Protein AF-C8NAH6-F1 (afdb_monomer)

InterPro domains:
  IPR001387 Cro/C1-type, helix-turn-helix domain [PF01381] (30-82)
  IPR001387 Cro/C1-type, helix-turn-helix domain [PS50943] (24-82)
  IPR001387 Cro/C1-type, helix-turn-helix domain [SM00530] (23-82)
  IPR001387 Cro/C1-type, helix-turn-helix domain [cd00093] (21-82)
  IPR010982 Lambda repressor-like, DNA-binding domain superfamily [G3DSA:1.10.260.40] (7-91)
  IPR010982 Lambda repressor-like, DNA-binding domain superfamily [SSF47413] (8-90)

Solvent-accessible surface area (backbone atoms only — not comparable to full-atom values): 5391 Å² total; per-residue (Å²): 138,80,85,88,73,82,74,84,69,76,77,78,77,52,72,66,48,40,50,23,14,49,39,45,36,53,53,46,70,73,41,23,75,84,69,75,51,49,58,56,60,51,10,60,76,68,75,50,54,40,68,58,45,51,27,33,41,67,46,74,39,76,82,47,64,68,61,45,60,50,45,23,72,74,68,73,48,66,50,56,79,31,32,57,68,54,33,65,73,77,106

Nearest PDB structures (foldseek):
  1lli-assembly1_A  TM=9.924E-01  e=1.348E-11  Lambdavirus lambda
  1lmb-assembly1_4  TM=9.841E-01  e=1.076E-11  Lambdavirus lambda
  1lmb-assembly1_3  TM=1.002E+00  e=2.501E-11  Lambdavirus lambda
  1rio-assembly1_B  TM=9.620E-01  e=1.348E-11  Lambdavirus lambda
  3kz3-assembly1_A  TM=9.959E-01  e=2.001E-10  Lambdavirus lambda

Organism: Cardiobacterium hominis (strain ATCC 15826 / DSM 8339 / NCTC 10426 / 6573) (NCBI:txid638300)

Sequence (91 aa):
MIDLTYEHKKKPLTQEQLEDARRLKAIYEKKKNELGLSQESVADKMGMGQSGVGALFNGINALNAYNAALLTKILKVSVEEFSPSIAREIY

Radius of gyration: 15.09 Å; Cα contacts (8 Å, |Δi|>4): 82; chains: 1; bounding box: 54×25×28 Å

Mean predicted aligned error: 5.16 Å

Structure (mmCIF, N/CA/C/O backbone):
data_AF-C8NAH6-F1
#
_entry.id   AF-C8NAH6-F1
#
loop_
_atom_site.group_PDB
_atom_site.id
_atom_site.type_symbol
_atom_site.label_atom_id
_atom_site.label_alt_id
_atom_site.label_comp_id
_atom_site.label_asym_id
_atom_site.label_entity_id
_atom_site.label_seq_id
_atom_site.pdbx_PDB_ins_code
_atom_site.Cartn_x
_atom_site.Cartn_y
_atom_site.Cartn_z
_atom_site.occupancy
_atom_site.B_iso_or_equiv
_atom_site.auth_seq_id
_atom_site.auth_comp_id
_atom_site.auth_asym_id
_atom_site.auth_atom_id
_atom_site.pdbx_PDB_model_num
ATOM 1 N N . MET A 1 1 ? 43.464 -7.165 -14.655 1.00 42.19 1 MET A N 1
ATOM 2 C CA . MET A 1 1 ? 42.557 -6.177 -14.036 1.00 42.19 1 MET A CA 1
ATOM 3 C C . MET A 1 1 ? 41.167 -6.774 -14.064 1.00 42.19 1 MET A C 1
ATOM 5 O O . MET A 1 1 ? 40.681 -7.036 -15.154 1.00 42.19 1 MET A O 1
ATOM 9 N N . ILE A 1 2 ? 40.594 -7.092 -12.905 1.00 44.75 2 ILE A N 1
ATOM 10 C CA . ILE A 1 2 ? 39.204 -7.550 -12.799 1.00 44.75 2 ILE A CA 1
ATOM 11 C C . ILE A 1 2 ? 38.413 -6.336 -12.321 1.00 44.75 2 ILE A C 1
ATOM 13 O O . ILE A 1 2 ? 38.757 -5.750 -11.297 1.00 44.75 2 ILE A O 1
ATOM 17 N N . ASP A 1 3 ? 37.435 -5.928 -13.119 1.00 49.12 3 ASP A N 1
ATOM 18 C CA . ASP A 1 3 ? 36.567 -4.785 -12.862 1.00 49.12 3 ASP A CA 1
ATOM 19 C C . ASP A 1 3 ? 35.627 -5.126 -11.690 1.00 49.12 3 ASP A C 1
ATOM 21 O O . ASP A 1 3 ? 34.769 -6.001 -11.803 1.00 49.12 3 ASP A O 1
ATOM 25 N N . LEU A 1 4 ? 35.868 -4.524 -10.520 1.00 58.03 4 LEU A N 1
ATOM 26 C CA . LEU A 1 4 ? 35.228 -4.869 -9.240 1.00 58.03 4 LEU A CA 1
ATOM 27 C C . LEU A 1 4 ? 33.935 -4.082 -8.953 1.00 58.03 4 LEU A C 1
ATOM 29 O O . LEU A 1 4 ? 33.485 -4.041 -7.810 1.00 58.03 4 LEU A O 1
ATOM 33 N N . THR A 1 5 ? 33.296 -3.477 -9.954 1.00 55.00 5 THR A N 1
ATOM 34 C CA . THR A 1 5 ? 32.067 -2.692 -9.744 1.00 55.00 5 THR A CA 1
ATOM 35 C C . THR A 1 5 ? 30.937 -3.103 -10.682 1.00 55.00 5 THR A C 1
ATOM 37 O O . THR A 1 5 ? 30.355 -2.286 -11.392 1.00 55.00 5 THR A O 1
ATOM 40 N N . TYR A 1 6 ? 30.533 -4.376 -10.641 1.00 56.25 6 TYR A N 1
ATOM 41 C CA . TYR A 1 6 ? 29.197 -4.730 -11.127 1.00 56.25 6 TYR A CA 1
ATOM 42 C C . TYR A 1 6 ? 28.162 -4.235 -10.101 1.00 56.25 6 TYR A C 1
ATOM 44 O O . TYR A 1 6 ? 27.756 -4.960 -9.194 1.00 56.25 6 TYR A O 1
ATOM 52 N N . GLU A 1 7 ? 27.786 -2.955 -10.186 1.00 57.94 7 GLU A N 1
ATOM 53 C CA . GLU A 1 7 ? 26.690 -2.403 -9.388 1.00 57.94 7 GLU A CA 1
ATOM 54 C C . GLU A 1 7 ? 25.411 -3.200 -9.682 1.00 57.94 7 GLU A C 1
ATOM 56 O O . GLU A 1 7 ? 24.844 -3.115 -10.774 1.00 57.94 7 GLU A O 1
ATOM 61 N N . HIS A 1 8 ? 24.906 -3.945 -8.696 1.00 59.53 8 HIS A N 1
ATOM 62 C CA . HIS A 1 8 ? 23.553 -4.497 -8.722 1.00 59.53 8 HIS A CA 1
ATOM 63 C C . HIS A 1 8 ? 22.529 -3.356 -8.602 1.00 59.53 8 HIS A C 1
ATOM 65 O O . HIS A 1 8 ? 21.889 -3.171 -7.565 1.00 59.53 8 HIS A O 1
ATOM 71 N N . LYS A 1 9 ? 22.366 -2.561 -9.665 1.00 60.97 9 LYS A N 1
ATOM 72 C CA . LYS A 1 9 ? 21.285 -1.578 -9.742 1.00 60.97 9 LYS A CA 1
ATOM 73 C C . LYS A 1 9 ? 19.967 -2.337 -9.742 1.00 60.97 9 LYS A C 1
ATOM 75 O O . LYS A 1 9 ? 19.722 -3.181 -10.607 1.00 60.97 9 LYS A O 1
ATOM 80 N N . LYS A 1 10 ? 19.114 -2.046 -8.755 1.00 70.38 10 LYS A N 1
ATOM 81 C CA . LYS A 1 10 ? 17.725 -2.511 -8.770 1.00 70.38 10 LYS A CA 1
ATOM 82 C C . LYS A 1 10 ? 17.118 -2.116 -10.113 1.00 70.38 10 LYS A C 1
ATOM 84 O O . LYS A 1 10 ? 17.259 -0.968 -10.536 1.00 70.38 10 LYS A O 1
ATOM 89 N N . LYS A 1 11 ? 16.475 -3.073 -10.788 1.00 81.19 11 LYS A N 1
ATOM 90 C CA . LYS A 1 11 ? 15.766 -2.782 -12.035 1.00 81.19 11 LYS A CA 1
ATOM 91 C C . LYS A 1 11 ? 14.760 -1.655 -11.774 1.00 81.19 11 LYS A C 1
ATOM 93 O O . LYS A 1 11 ? 14.088 -1.699 -10.740 1.00 81.19 11 LYS A O 1
ATOM 98 N N . PRO A 1 12 ? 14.668 -0.662 -12.672 1.00 90.75 12 PRO A N 1
ATOM 99 C CA . PRO A 1 12 ? 13.642 0.360 -12.556 1.00 90.75 12 PRO A CA 1
ATOM 100 C C . PRO A 1 12 ? 12.258 -0.295 -12.599 1.00 90.75 12 PRO A C 1
ATOM 102 O O . PRO A 1 12 ? 12.074 -1.327 -13.251 1.00 90.75 12 PRO A O 1
ATOM 105 N N . LEU A 1 13 ? 11.296 0.304 -11.898 1.00 95.25 13 LEU A N 1
ATOM 106 C CA . LEU A 1 13 ? 9.907 -0.135 -11.965 1.00 95.25 13 LEU A CA 1
ATOM 107 C C . LEU A 1 13 ? 9.340 0.083 -13.365 1.00 95.25 13 LEU A C 1
ATOM 109 O O . LEU A 1 13 ? 9.694 1.040 -14.057 1.00 95.25 13 LEU A O 1
ATOM 113 N N . THR A 1 14 ? 8.436 -0.804 -13.768 1.00 96.94 14 THR A N 1
ATOM 114 C CA . THR A 1 14 ? 7.658 -0.623 -14.994 1.00 96.94 14 THR A CA 1
ATOM 115 C C . THR A 1 14 ? 6.622 0.487 -14.808 1.00 96.94 14 THR A C 1
ATOM 117 O O . THR A 1 14 ? 6.247 0.828 -13.684 1.00 96.94 14 THR A O 1
ATOM 120 N N . GLN A 1 15 ? 6.102 1.027 -15.914 1.00 97.88 15 GLN A N 1
ATOM 121 C CA . GLN A 1 15 ? 5.023 2.018 -15.855 1.00 97.88 15 GLN A CA 1
ATOM 122 C C . GLN A 1 15 ? 3.792 1.483 -15.105 1.00 97.88 15 GLN A C 1
ATOM 124 O O . GLN A 1 15 ? 3.174 2.216 -14.342 1.00 97.88 15 GLN A O 1
ATOM 129 N N . GLU A 1 16 ? 3.458 0.203 -15.282 1.00 97.75 16 GLU A N 1
ATOM 130 C CA . GLU A 1 16 ? 2.335 -0.432 -14.584 1.00 97.75 16 GLU A CA 1
ATOM 131 C C . GLU A 1 16 ? 2.550 -0.454 -13.063 1.00 97.75 16 GLU A C 1
ATOM 133 O O . GLU A 1 16 ? 1.659 -0.060 -12.318 1.00 97.75 16 GLU A O 1
ATOM 138 N N . GLN A 1 17 ? 3.757 -0.793 -12.599 1.00 98.25 17 GLN A N 1
ATOM 139 C CA . GLN A 1 17 ? 4.099 -0.792 -11.171 1.00 98.25 17 GLN A CA 1
ATOM 140 C C . GLN A 1 17 ? 4.072 0.615 -10.555 1.00 98.25 17 GLN A C 1
ATOM 142 O O . GLN A 1 17 ? 3.687 0.782 -9.396 1.00 98.25 17 GLN A O 1
ATOM 147 N N . LEU A 1 18 ? 4.471 1.637 -11.318 1.00 98.50 18 LEU A N 1
ATOM 148 C CA . LEU A 1 18 ? 4.365 3.034 -10.889 1.00 98.50 18 LEU A CA 1
ATOM 149 C C . LEU A 1 18 ? 2.900 3.473 -10.774 1.00 98.50 18 LEU A C 1
ATOM 151 O O . LEU A 1 18 ? 2.525 4.134 -9.804 1.00 98.50 18 LEU A O 1
ATOM 155 N N . GLU A 1 19 ? 2.059 3.070 -11.726 1.00 98.62 19 GLU A N 1
ATOM 156 C CA . GLU A 1 19 ? 0.623 3.340 -11.681 1.00 98.62 19 GLU A CA 1
ATOM 157 C C . GLU A 1 19 ? -0.084 2.591 -10.543 1.00 98.62 19 GLU A C 1
ATOM 159 O O . GLU A 1 19 ? -0.970 3.163 -9.902 1.00 98.62 19 GLU A O 1
ATOM 164 N N . ASP A 1 20 ? 0.335 1.360 -10.236 1.00 98.62 20 ASP A N 1
ATOM 165 C CA . ASP A 1 20 ? -0.135 0.612 -9.066 1.00 98.62 20 ASP A CA 1
ATOM 166 C C . ASP A 1 20 ? 0.171 1.365 -7.767 1.00 98.62 20 ASP A C 1
ATOM 168 O O . ASP A 1 20 ? -0.722 1.604 -6.948 1.00 98.62 20 ASP A O 1
ATOM 172 N N . ALA A 1 21 ? 1.426 1.801 -7.596 1.00 98.69 21 ALA A N 1
ATOM 173 C CA . ALA A 1 21 ? 1.851 2.589 -6.442 1.00 98.69 21 ALA A CA 1
ATOM 174 C C . ALA A 1 21 ? 1.057 3.900 -6.326 1.00 98.69 21 ALA A C 1
ATOM 176 O O . ALA A 1 21 ? 0.595 4.260 -5.239 1.00 98.69 21 ALA A O 1
ATOM 177 N N . ARG A 1 22 ? 0.826 4.586 -7.455 1.00 98.81 22 ARG A N 1
ATOM 178 C CA . ARG A 1 22 ? 0.039 5.824 -7.508 1.00 98.81 22 ARG A CA 1
ATOM 179 C C . ARG A 1 22 ? -1.408 5.601 -7.063 1.00 98.81 22 ARG A C 1
ATOM 181 O O . ARG A 1 22 ? -1.910 6.382 -6.250 1.00 98.81 22 ARG A O 1
ATOM 188 N N . ARG A 1 23 ? -2.081 4.555 -7.563 1.00 98.81 23 ARG A N 1
ATOM 189 C CA . ARG A 1 23 ? -3.456 4.207 -7.150 1.00 98.81 23 ARG A CA 1
ATOM 190 C C . ARG A 1 23 ? -3.516 3.835 -5.674 1.00 98.81 23 ARG A C 1
ATOM 192 O O . ARG A 1 23 ? -4.345 4.380 -4.947 1.00 98.81 23 ARG A O 1
ATOM 199 N N . LEU A 1 24 ? -2.596 2.987 -5.215 1.00 98.81 24 LEU A N 1
ATOM 200 C CA . LEU A 1 24 ? -2.501 2.589 -3.813 1.00 98.81 24 LEU A CA 1
ATOM 201 C C . LEU A 1 24 ? -2.327 3.804 -2.888 1.00 98.81 24 LEU A C 1
ATOM 203 O O . LEU A 1 24 ? -3.049 3.937 -1.899 1.00 98.81 24 LEU A O 1
ATOM 207 N N . LYS A 1 25 ? -1.409 4.720 -3.220 1.00 98.81 25 LYS A N 1
ATOM 208 C CA . LYS A 1 25 ? -1.186 5.941 -2.436 1.00 98.81 25 LYS A CA 1
ATOM 209 C C . LYS A 1 25 ? -2.426 6.830 -2.413 1.00 98.81 25 LYS A C 1
ATOM 211 O O . LYS A 1 25 ? -2.774 7.344 -1.356 1.00 98.81 25 LYS A O 1
ATOM 216 N N . ALA A 1 26 ? -3.119 6.985 -3.541 1.00 98.88 26 ALA A N 1
ATOM 217 C CA . ALA A 1 26 ? -4.356 7.761 -3.597 1.00 98.88 26 ALA A CA 1
ATOM 218 C C . ALA A 1 26 ? -5.452 7.176 -2.684 1.00 98.88 26 ALA A C 1
ATOM 220 O O . ALA A 1 26 ? -6.129 7.927 -1.980 1.00 98.88 26 ALA A O 1
ATOM 221 N N . ILE A 1 27 ? -5.591 5.846 -2.642 1.00 98.81 27 ILE A N 1
ATOM 222 C CA . ILE A 1 27 ? -6.514 5.157 -1.727 1.00 98.81 27 ILE A CA 1
ATOM 223 C C . ILE A 1 27 ? -6.113 5.405 -0.270 1.00 98.81 27 ILE A C 1
ATOM 225 O O . ILE A 1 27 ? -6.963 5.774 0.541 1.00 98.81 27 ILE A O 1
ATOM 229 N N . TYR A 1 28 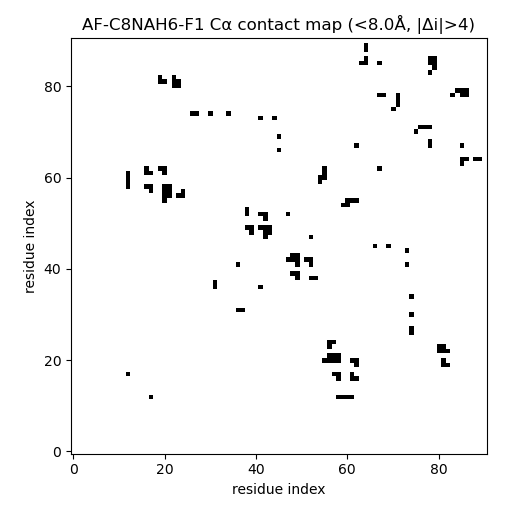? -4.827 5.247 0.062 1.00 98.75 28 TYR A N 1
ATOM 230 C CA . TYR A 1 28 ? -4.323 5.527 1.406 1.00 98.75 28 TYR A CA 1
ATOM 231 C C . TYR A 1 28 ? -4.630 6.968 1.831 1.00 98.75 28 TYR A C 1
ATOM 233 O O . TYR A 1 28 ? -5.227 7.170 2.881 1.00 98.75 28 TYR A O 1
ATOM 241 N N . GLU A 1 29 ? -4.307 7.970 1.012 1.00 98.75 29 GLU A N 1
ATOM 242 C CA . GLU A 1 29 ? -4.546 9.379 1.352 1.00 98.75 29 GLU A CA 1
ATOM 243 C C . GLU A 1 29 ? -6.032 9.691 1.570 1.00 98.75 29 GLU A C 1
ATOM 245 O O . GLU A 1 29 ? -6.376 10.432 2.491 1.00 98.75 29 GLU A O 1
ATOM 250 N N . LYS A 1 30 ? -6.921 9.080 0.776 1.00 98.69 30 LYS A N 1
ATOM 251 C CA . LYS A 1 30 ? -8.373 9.247 0.916 1.00 98.69 30 LYS A CA 1
ATOM 252 C C . LYS A 1 30 ? -8.917 8.625 2.206 1.00 98.69 30 LYS A C 1
ATOM 254 O O . LYS A 1 30 ? -9.834 9.186 2.799 1.00 98.69 30 LYS A O 1
ATOM 259 N N . LYS A 1 31 ? -8.374 7.479 2.633 1.00 98.50 31 LYS A N 1
ATOM 260 C CA . LYS A 1 31 ? -8.924 6.672 3.740 1.00 98.50 31 L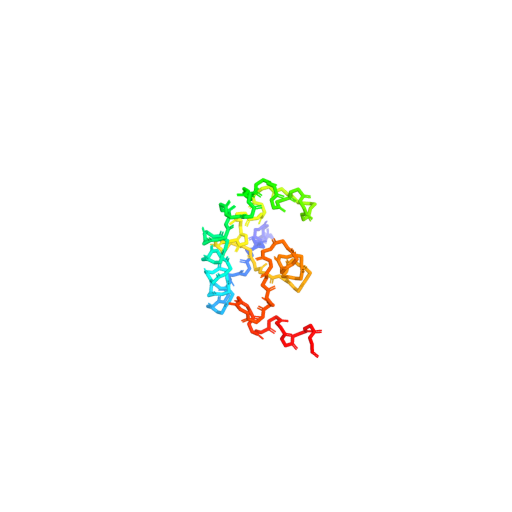YS A CA 1
ATOM 261 C C . LYS A 1 31 ? -8.136 6.780 5.047 1.00 98.50 31 LYS A C 1
ATOM 263 O O . LYS A 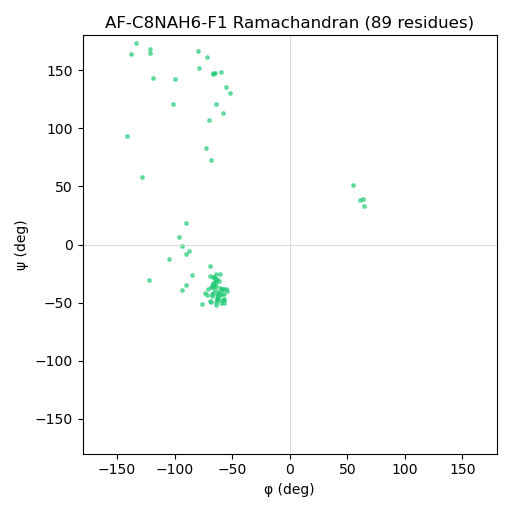1 31 ? -8.618 6.349 6.087 1.00 98.50 31 LYS A O 1
ATOM 268 N N . LYS A 1 32 ? -6.927 7.348 5.059 1.00 98.38 32 LYS A N 1
ATOM 269 C CA . LYS A 1 32 ? -6.070 7.318 6.258 1.00 98.38 32 LYS A CA 1
ATOM 270 C C . LYS A 1 32 ? -6.724 7.972 7.477 1.00 98.38 32 LYS A C 1
ATOM 272 O O . LYS A 1 32 ? -6.619 7.435 8.571 1.00 98.38 32 LYS A O 1
ATOM 277 N N . ASN A 1 33 ? -7.457 9.071 7.291 1.00 98.50 33 ASN A N 1
ATOM 278 C CA . ASN A 1 33 ? -8.109 9.767 8.400 1.00 98.50 33 ASN A CA 1
ATOM 279 C C . ASN A 1 33 ? -9.328 8.989 8.920 1.00 98.50 33 ASN A C 1
ATOM 281 O O . ASN A 1 33 ? -9.489 8.874 10.130 1.00 98.50 33 ASN A O 1
ATOM 285 N N . GLU A 1 34 ? -10.152 8.416 8.031 1.00 98.38 34 GLU A N 1
ATOM 286 C CA . GLU A 1 34 ? -11.328 7.626 8.441 1.00 98.38 34 GLU A CA 1
ATOM 287 C C . GLU A 1 34 ? -10.919 6.325 9.154 1.00 98.38 34 GLU A C 1
ATOM 289 O O . GLU A 1 34 ? -11.605 5.869 10.063 1.00 98.38 34 GLU A O 1
ATOM 294 N N . LEU A 1 35 ? -9.784 5.740 8.753 1.00 98.25 35 LEU A N 1
ATOM 295 C CA . LEU A 1 35 ? -9.269 4.478 9.286 1.00 98.25 35 LEU A CA 1
ATOM 296 C C . LEU A 1 35 ? -8.274 4.664 10.445 1.00 98.25 35 LEU A C 1
ATOM 298 O O . LEU A 1 35 ? -7.770 3.669 10.968 1.00 98.25 35 LEU A O 1
ATOM 302 N N . GLY A 1 36 ? -7.955 5.906 10.830 1.00 98.44 36 GLY A N 1
ATOM 303 C CA . GLY A 1 36 ? -6.963 6.201 11.872 1.00 98.44 36 GLY A CA 1
ATOM 304 C C . GLY A 1 36 ? -5.554 5.688 11.540 1.00 98.44 36 GLY A C 1
ATOM 305 O O . GLY A 1 36 ? -4.860 5.155 12.406 1.00 98.44 36 GLY A O 1
ATOM 306 N N . LEU A 1 37 ? -5.139 5.787 10.275 1.00 98.62 37 LEU A N 1
ATOM 307 C CA . LEU A 1 37 ? -3.862 5.278 9.779 1.00 98.62 37 LEU A CA 1
ATOM 308 C C . LEU A 1 37 ? -2.801 6.377 9.654 1.00 98.62 37 LEU A C 1
ATOM 310 O O . LEU A 1 37 ? -3.058 7.484 9.185 1.00 98.62 37 LEU A O 1
ATOM 314 N N . SER A 1 38 ? -1.569 6.004 9.986 1.00 98.50 38 SER A N 1
ATOM 315 C CA . SER A 1 38 ? -0.333 6.673 9.590 1.00 98.50 38 SER A CA 1
ATOM 316 C C . SER A 1 38 ? 0.532 5.665 8.823 1.00 98.50 38 SER A C 1
ATOM 318 O O . SER A 1 38 ? 0.252 4.466 8.836 1.00 98.50 38 SER A O 1
ATOM 320 N N . GLN A 1 39 ? 1.604 6.103 8.155 1.00 98.25 39 GLN A N 1
ATOM 321 C CA . GLN A 1 39 ? 2.511 5.138 7.516 1.00 98.25 39 GLN A CA 1
ATOM 322 C C . GLN A 1 39 ? 3.203 4.239 8.546 1.00 98.25 39 GLN A C 1
ATOM 324 O O . GLN A 1 39 ? 3.476 3.085 8.242 1.00 98.25 39 GLN A O 1
ATOM 329 N N . GLU A 1 40 ? 3.452 4.752 9.752 1.00 98.56 40 GLU A N 1
ATOM 330 C CA . GLU A 1 40 ? 3.981 3.981 10.878 1.00 98.56 40 GLU A CA 1
ATOM 331 C C . GLU A 1 40 ? 2.992 2.895 11.313 1.00 98.56 40 GLU A C 1
ATOM 333 O O . GLU A 1 40 ? 3.351 1.724 11.322 1.00 98.56 40 GLU A O 1
ATOM 338 N N . SER A 1 41 ? 1.711 3.226 11.514 1.00 98.56 41 SER A N 1
ATOM 339 C CA . SER A 1 41 ? 0.727 2.216 11.925 1.00 98.56 41 SER A CA 1
ATOM 340 C C . SER A 1 41 ? 0.407 1.193 10.828 1.00 98.56 41 SER A C 1
ATOM 342 O O . SER A 1 41 ? 0.052 0.050 11.125 1.00 98.56 41 SER A O 1
ATOM 344 N N . VAL A 1 42 ? 0.551 1.561 9.548 1.00 98.62 42 VAL A N 1
ATOM 345 C CA . VAL A 1 42 ? 0.526 0.601 8.431 1.00 98.62 42 VAL A CA 1
ATOM 346 C C . VAL A 1 42 ? 1.750 -0.314 8.488 1.00 98.62 42 VAL A C 1
ATOM 348 O O . VAL A 1 42 ? 1.608 -1.524 8.323 1.00 98.62 42 VAL A O 1
ATOM 351 N N . ALA A 1 43 ? 2.933 0.244 8.746 1.00 98.50 43 ALA A N 1
ATOM 352 C CA . ALA A 1 43 ? 4.182 -0.504 8.827 1.00 98.50 43 ALA A CA 1
ATOM 353 C C . ALA A 1 43 ? 4.155 -1.532 9.966 1.00 98.50 43 ALA A C 1
ATOM 355 O O . ALA A 1 43 ? 4.459 -2.702 9.725 1.00 98.50 43 ALA A O 1
ATOM 356 N N . ASP A 1 44 ? 3.657 -1.138 11.141 1.00 98.44 44 ASP A N 1
ATOM 357 C CA . ASP A 1 44 ? 3.448 -2.023 12.291 1.00 98.44 44 ASP A CA 1
ATOM 358 C C . ASP A 1 44 ? 2.538 -3.205 11.936 1.00 98.44 44 ASP A C 1
ATOM 360 O O . ASP A 1 44 ? 2.862 -4.361 12.204 1.00 98.44 44 ASP A O 1
ATOM 364 N N . LYS A 1 45 ? 1.412 -2.937 11.257 1.00 98.12 45 LYS A N 1
ATOM 365 C CA . LYS A 1 45 ? 0.471 -3.980 10.806 1.00 98.12 45 LYS A CA 1
ATOM 366 C C . LYS A 1 45 ? 1.075 -4.913 9.755 1.00 98.12 45 LYS A C 1
ATOM 368 O O . LYS A 1 45 ? 0.633 -6.054 9.641 1.00 98.12 45 LYS A O 1
ATOM 373 N N . MET A 1 46 ? 2.036 -4.431 8.970 1.00 97.94 46 MET A N 1
ATOM 374 C CA . MET A 1 46 ? 2.738 -5.217 7.953 1.00 97.94 46 MET A CA 1
ATOM 375 C C . MET A 1 46 ? 3.995 -5.914 8.493 1.00 97.94 46 MET A C 1
ATOM 377 O O . MET A 1 46 ? 4.585 -6.717 7.773 1.00 97.94 46 MET A O 1
ATOM 381 N N . GLY A 1 47 ? 4.411 -5.627 9.733 1.00 97.50 47 GLY A N 1
ATOM 382 C CA . GLY A 1 47 ? 5.650 -6.151 10.308 1.00 97.50 47 GLY A CA 1
ATOM 383 C C . GLY A 1 47 ? 6.905 -5.655 9.582 1.00 97.50 47 GLY A C 1
ATOM 384 O O . GLY A 1 47 ? 7.875 -6.399 9.452 1.00 97.50 47 GLY A O 1
ATOM 385 N N . MET A 1 48 ? 6.884 -4.422 9.063 1.00 97.19 48 MET A N 1
ATOM 386 C CA . MET A 1 48 ? 8.010 -3.812 8.347 1.00 97.19 48 MET A CA 1
ATOM 387 C C . MET A 1 48 ? 8.273 -2.378 8.829 1.00 97.19 48 MET A C 1
ATOM 389 O O . MET A 1 48 ? 7.507 -1.834 9.611 1.00 97.19 48 MET A O 1
ATOM 393 N N . GLY A 1 49 ? 9.355 -1.743 8.369 1.00 97.88 49 GLY A N 1
ATOM 394 C CA . GLY A 1 49 ? 9.653 -0.347 8.716 1.00 97.88 49 GLY A CA 1
ATOM 395 C C . GLY A 1 49 ? 8.829 0.676 7.920 1.00 97.88 49 GLY A C 1
ATOM 396 O O . GLY A 1 49 ? 8.489 0.440 6.757 1.00 97.88 49 GLY A O 1
ATOM 397 N N . GLN A 1 50 ? 8.579 1.853 8.510 1.00 97.94 50 GLN A N 1
ATOM 398 C CA . GLN A 1 50 ? 7.816 2.951 7.888 1.00 97.94 50 GLN A CA 1
ATOM 399 C C . GLN A 1 50 ? 8.388 3.390 6.531 1.00 97.94 50 GLN A C 1
ATOM 401 O O . GLN A 1 50 ? 7.631 3.622 5.586 1.00 97.94 50 GLN A O 1
ATOM 406 N N . SER A 1 51 ? 9.716 3.426 6.388 1.00 97.94 51 SER A N 1
ATOM 407 C CA . SER A 1 51 ? 10.382 3.726 5.112 1.00 97.94 51 SER A CA 1
ATOM 408 C C . SER A 1 51 ? 10.048 2.711 4.014 1.00 97.94 51 SER A C 1
ATOM 410 O O . SER A 1 51 ? 9.951 3.079 2.845 1.00 97.94 51 SER A O 1
ATOM 412 N N . GLY A 1 52 ? 9.811 1.448 4.379 1.00 97.69 52 GLY A N 1
ATOM 413 C CA . GLY A 1 52 ? 9.377 0.403 3.459 1.00 97.69 52 GLY A CA 1
ATOM 414 C C . GLY A 1 52 ? 7.964 0.646 2.929 1.00 97.69 52 GLY A C 1
ATOM 415 O O . GLY A 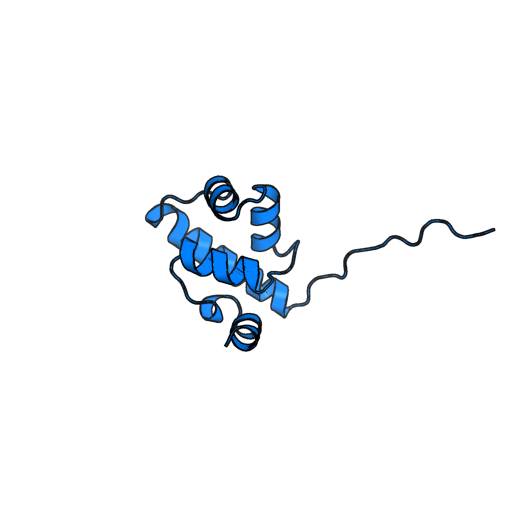1 52 ? 7.747 0.549 1.723 1.00 97.69 52 GLY A O 1
ATOM 416 N N . VAL A 1 53 ? 7.036 1.061 3.795 1.00 98.25 53 VAL A N 1
ATOM 417 C CA . VAL A 1 53 ? 5.681 1.476 3.389 1.00 98.25 53 VAL A CA 1
ATOM 418 C C . VAL A 1 53 ? 5.739 2.704 2.479 1.00 98.25 53 VAL A C 1
ATOM 420 O O . VAL A 1 53 ? 5.138 2.714 1.404 1.00 98.25 53 VAL A O 1
ATOM 423 N N . GLY A 1 54 ? 6.528 3.715 2.854 1.00 98.38 54 GLY A N 1
ATOM 424 C CA . GLY A 1 54 ? 6.743 4.899 2.023 1.00 98.38 54 GLY A CA 1
ATOM 425 C C . GLY A 1 54 ? 7.331 4.557 0.650 1.00 98.38 54 GLY A C 1
ATOM 426 O O . GLY A 1 54 ? 6.922 5.133 -0.358 1.00 98.38 54 GLY A O 1
ATOM 427 N N . ALA A 1 55 ? 8.244 3.586 0.581 1.00 98.06 55 ALA A N 1
ATOM 428 C CA . ALA A 1 55 ? 8.822 3.123 -0.676 1.00 98.06 55 ALA A CA 1
ATOM 429 C C . ALA A 1 55 ? 7.798 2.426 -1.589 1.00 98.06 55 ALA A C 1
ATOM 431 O O . ALA A 1 55 ? 7.889 2.581 -2.805 1.00 98.06 55 ALA A O 1
ATOM 432 N N . LEU A 1 56 ? 6.819 1.706 -1.029 1.00 98.19 56 LEU A N 1
ATOM 433 C CA . LEU A 1 56 ? 5.714 1.126 -1.802 1.00 98.19 56 LEU A CA 1
ATOM 434 C C . LEU A 1 56 ? 4.790 2.216 -2.355 1.00 98.19 56 LEU A C 1
ATOM 436 O O . LEU A 1 56 ? 4.512 2.245 -3.549 1.00 98.19 56 LEU A O 1
ATOM 440 N N . PHE A 1 57 ? 4.355 3.156 -1.510 1.00 98.38 57 PHE A N 1
ATOM 441 C CA . PHE A 1 57 ? 3.440 4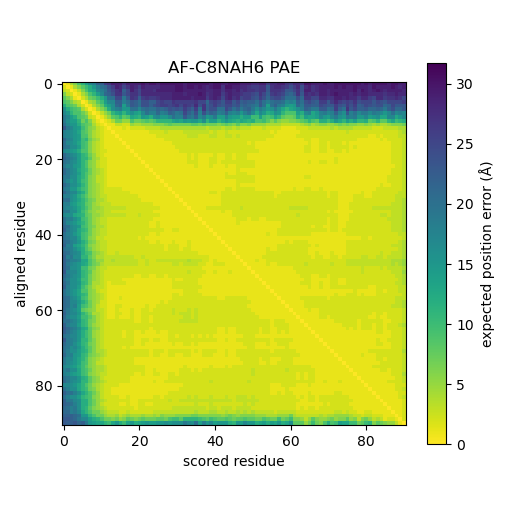.227 -1.926 1.00 98.38 57 PHE A CA 1
ATOM 442 C C . PHE A 1 57 ? 4.048 5.189 -2.950 1.00 98.38 57 PHE A C 1
ATOM 444 O O . PHE A 1 57 ? 3.327 5.762 -3.762 1.00 98.38 57 PHE A O 1
ATOM 451 N N . ASN A 1 58 ? 5.365 5.391 -2.915 1.00 97.94 58 ASN A N 1
ATOM 452 C CA . ASN A 1 58 ? 6.047 6.319 -3.816 1.00 97.94 58 ASN A CA 1
ATOM 453 C C . ASN A 1 58 ? 6.645 5.645 -5.060 1.00 97.94 58 ASN A C 1
ATOM 455 O O . ASN A 1 58 ? 7.355 6.315 -5.803 1.00 97.94 58 ASN A O 1
ATOM 459 N N . GLY A 1 59 ? 6.399 4.349 -5.289 1.00 97.19 59 GLY A N 1
ATOM 460 C CA . GLY A 1 59 ? 6.950 3.653 -6.455 1.00 97.19 59 GLY A CA 1
ATOM 461 C C . GLY A 1 59 ? 8.482 3.592 -6.438 1.00 97.19 59 GLY A C 1
ATOM 462 O O . GLY A 1 59 ? 9.130 3.765 -7.463 1.00 97.19 59 GLY A O 1
ATOM 463 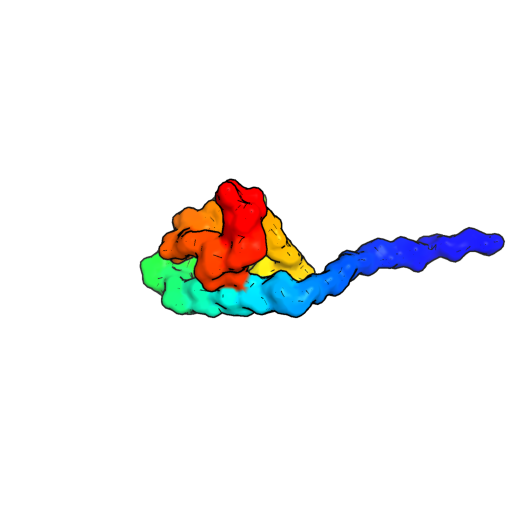N N . ILE A 1 60 ? 9.076 3.379 -5.263 1.00 96.38 60 ILE A N 1
ATOM 464 C CA . ILE A 1 60 ? 10.514 3.102 -5.111 1.00 96.38 60 ILE A CA 1
ATOM 465 C C . ILE A 1 60 ? 10.747 1.586 -5.102 1.00 96.38 60 ILE A C 1
ATOM 467 O O . ILE A 1 60 ? 11.709 1.096 -5.688 1.00 96.38 60 ILE A O 1
ATOM 471 N N . ASN A 1 61 ? 9.850 0.837 -4.452 1.00 96.38 61 ASN A N 1
ATOM 472 C CA . ASN A 1 61 ? 9.815 -0.622 -4.484 1.00 96.38 61 ASN A CA 1
ATOM 473 C C . ASN A 1 61 ? 8.485 -1.087 -5.091 1.00 96.38 61 ASN A C 1
ATOM 475 O O . ASN A 1 61 ? 7.441 -0.495 -4.820 1.00 96.38 61 ASN A O 1
ATOM 479 N N . ALA A 1 62 ? 8.523 -2.167 -5.872 1.00 96.31 62 ALA A N 1
ATOM 480 C CA . ALA A 1 62 ? 7.324 -2.775 -6.439 1.00 96.31 62 ALA A CA 1
ATOM 481 C C . ALA A 1 62 ? 6.441 -3.369 -5.336 1.00 96.31 62 ALA A C 1
ATOM 483 O O . ALA A 1 62 ? 6.945 -3.909 -4.344 1.00 96.31 62 ALA A O 1
ATOM 484 N N . LEU A 1 63 ? 5.128 -3.345 -5.556 1.00 97.06 63 LEU A N 1
ATOM 485 C CA . LEU A 1 63 ? 4.223 -4.218 -4.823 1.00 97.06 63 LEU A CA 1
ATOM 486 C C . LEU A 1 63 ? 4.487 -5.674 -5.209 1.00 97.06 63 LEU A C 1
ATOM 488 O O . LEU A 1 63 ? 4.833 -5.988 -6.345 1.00 97.06 63 LEU A O 1
ATOM 492 N N . ASN A 1 64 ? 4.307 -6.558 -4.238 1.00 95.62 64 ASN A N 1
ATOM 493 C CA . ASN A 1 64 ? 4.215 -7.994 -4.456 1.00 95.62 64 ASN A CA 1
ATOM 494 C C . ASN A 1 64 ? 2.858 -8.482 -3.930 1.00 95.62 64 ASN A C 1
ATOM 496 O O . ASN A 1 64 ? 2.195 -7.769 -3.168 1.00 95.62 64 ASN A O 1
ATOM 500 N N . ALA A 1 65 ? 2.466 -9.698 -4.311 1.00 96.06 65 ALA A N 1
ATOM 501 C CA . ALA A 1 65 ? 1.181 -10.280 -3.930 1.00 96.06 65 ALA A CA 1
ATOM 502 C C . ALA A 1 65 ? 0.946 -10.304 -2.408 1.00 96.06 65 ALA A C 1
ATOM 504 O O . ALA A 1 65 ? -0.146 -9.981 -1.945 1.00 96.06 65 ALA A O 1
ATOM 505 N N . TYR A 1 66 ? 1.981 -10.606 -1.615 1.00 96.00 66 TYR A N 1
ATOM 506 C CA . TYR A 1 66 ? 1.880 -10.652 -0.153 1.00 96.00 66 TYR A CA 1
ATOM 507 C C . TYR A 1 66 ? 1.554 -9.277 0.453 1.00 96.00 66 TYR A C 1
ATOM 509 O O . TYR A 1 66 ? 0.575 -9.130 1.186 1.00 96.00 66 TYR A O 1
ATOM 517 N N . ASN A 1 67 ? 2.328 -8.247 0.105 1.00 97.19 67 ASN A N 1
ATOM 518 C CA . ASN A 1 67 ? 2.110 -6.884 0.587 1.00 97.19 67 ASN A CA 1
ATOM 519 C C . ASN A 1 67 ? 0.777 -6.320 0.083 1.00 97.19 67 ASN A C 1
ATOM 521 O O . ASN A 1 67 ? 0.070 -5.668 0.850 1.00 97.19 67 ASN A O 1
ATOM 525 N N . ALA A 1 68 ? 0.404 -6.606 -1.170 1.00 97.75 68 ALA A N 1
ATOM 526 C CA . ALA A 1 68 ? -0.896 -6.231 -1.719 1.00 97.75 68 ALA A CA 1
ATOM 527 C C . ALA A 1 68 ? -2.045 -6.834 -0.891 1.00 97.75 68 ALA A C 1
ATOM 529 O O . ALA A 1 68 ? -2.942 -6.107 -0.468 1.00 97.75 68 ALA A O 1
ATOM 530 N N . ALA A 1 69 ? -1.980 -8.130 -0.573 1.00 96.31 69 ALA A N 1
ATOM 531 C CA . ALA A 1 69 ? -2.989 -8.820 0.232 1.00 96.31 69 ALA A CA 1
ATOM 532 C C . ALA A 1 69 ? -3.054 -8.348 1.699 1.00 96.31 69 ALA A C 1
ATOM 534 O O . ALA A 1 69 ? -4.107 -8.429 2.334 1.00 96.31 69 ALA A O 1
ATOM 535 N N . LEU A 1 70 ? -1.954 -7.858 2.276 1.00 97.62 70 LEU A N 1
ATOM 536 C CA . LEU A 1 70 ? -1.993 -7.210 3.592 1.00 97.62 70 LEU A CA 1
ATOM 537 C C . LEU A 1 70 ? -2.664 -5.835 3.516 1.00 97.62 70 LEU A C 1
ATOM 539 O O . LEU A 1 70 ? -3.510 -5.505 4.352 1.00 97.62 70 LEU A O 1
ATOM 543 N N . LEU A 1 71 ? -2.325 -5.048 2.495 1.00 98.25 71 LEU A N 1
ATOM 544 C CA . LEU A 1 71 ? -2.853 -3.699 2.308 1.00 98.25 71 LEU A CA 1
ATOM 545 C C . LEU A 1 71 ? -4.366 -3.686 2.065 1.00 98.25 71 LEU A C 1
ATOM 547 O O . LEU A 1 71 ? -5.026 -2.775 2.560 1.00 98.25 71 LEU A O 1
ATOM 551 N N . THR A 1 72 ? -4.950 -4.702 1.421 1.00 97.69 72 THR A N 1
ATOM 552 C CA . THR A 1 72 ? -6.418 -4.816 1.284 1.00 97.69 72 THR A CA 1
ATOM 553 C C . THR A 1 72 ? -7.124 -4.901 2.635 1.00 97.69 72 THR A C 1
ATOM 555 O O . THR A 1 72 ? -8.115 -4.209 2.878 1.00 97.69 72 THR A O 1
ATOM 558 N N . LYS A 1 73 ? -6.581 -5.692 3.569 1.00 97.56 73 LYS A N 1
ATOM 559 C CA . LYS A 1 73 ? -7.136 -5.852 4.924 1.00 97.56 73 LYS A CA 1
ATOM 560 C C . LYS A 1 73 ? -7.036 -4.565 5.741 1.00 97.56 73 LYS A C 1
ATOM 562 O O . LYS A 1 73 ? -7.932 -4.292 6.549 1.00 97.56 73 LYS A O 1
ATOM 567 N N . ILE A 1 74 ? -5.959 -3.804 5.537 1.00 98.31 74 ILE A N 1
ATOM 568 C CA . ILE A 1 74 ? -5.681 -2.538 6.227 1.00 98.31 74 ILE A CA 1
ATOM 569 C C . ILE A 1 74 ? -6.552 -1.414 5.658 1.00 98.31 74 ILE A C 1
ATOM 571 O O . ILE A 1 74 ? -7.236 -0.736 6.418 1.00 98.31 74 ILE A O 1
ATOM 575 N N . LEU A 1 75 ? -6.563 -1.249 4.334 1.00 98.44 75 LEU A N 1
ATOM 576 C CA . LEU A 1 75 ? -7.237 -0.157 3.630 1.00 98.44 75 LEU A CA 1
ATOM 577 C C . LEU A 1 75 ? -8.705 -0.449 3.306 1.00 98.44 75 LEU A C 1
ATOM 579 O O . LEU A 1 75 ? -9.396 0.445 2.831 1.00 98.44 75 LEU A O 1
ATOM 583 N N . LYS A 1 76 ? -9.205 -1.664 3.568 1.00 98.25 76 LYS A N 1
ATOM 584 C CA . LYS A 1 76 ? -10.593 -2.087 3.296 1.00 98.25 76 LYS A CA 1
ATOM 585 C C . LYS A 1 76 ? -10.986 -1.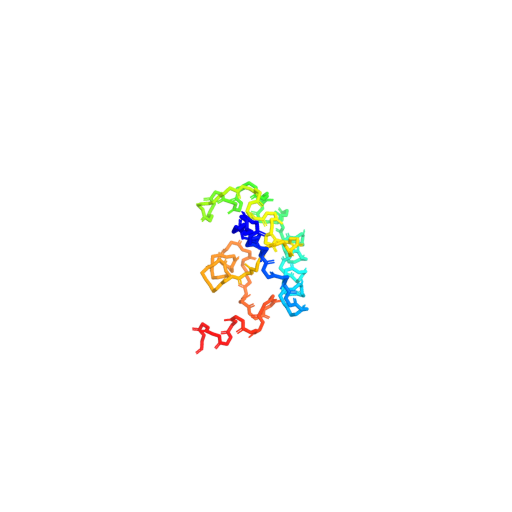874 1.829 1.00 98.25 76 LYS A C 1
ATOM 587 O O . LYS A 1 76 ? -11.978 -1.205 1.547 1.00 98.25 76 LYS A O 1
ATOM 592 N N . VAL A 1 77 ? -10.154 -2.378 0.925 1.00 98.12 77 VAL A N 1
ATOM 593 C CA . VAL A 1 77 ? -10.326 -2.349 -0.539 1.00 98.12 77 VAL A CA 1
ATOM 594 C C . VAL A 1 77 ? -9.918 -3.701 -1.114 1.00 98.12 77 VAL A C 1
ATOM 596 O O . VAL A 1 77 ? -9.255 -4.484 -0.434 1.00 98.12 77 VAL A O 1
ATOM 599 N N . SER A 1 78 ? -10.300 -3.973 -2.349 1.00 97.56 78 SER A N 1
ATOM 600 C CA . SER A 1 78 ? -9.846 -5.128 -3.126 1.00 97.56 78 SER A CA 1
ATOM 601 C C . SER A 1 78 ? -8.453 -4.896 -3.743 1.00 97.56 78 SER A C 1
ATOM 603 O O . SER A 1 78 ? -7.951 -3.770 -3.748 1.00 97.56 78 SER A O 1
ATOM 605 N N . VAL A 1 79 ? -7.794 -5.955 -4.241 1.00 97.88 79 VAL A N 1
ATOM 606 C CA . VAL A 1 79 ? -6.489 -5.803 -4.922 1.00 97.88 79 VAL A CA 1
ATOM 607 C C . VAL A 1 79 ? -6.679 -5.125 -6.278 1.00 97.88 79 VAL A C 1
ATOM 609 O O . VAL A 1 79 ? -5.869 -4.272 -6.643 1.00 97.88 79 VAL A O 1
ATOM 612 N N . GLU A 1 80 ? -7.760 -5.437 -7.003 1.00 97.94 80 GLU A N 1
ATOM 613 C CA . GLU A 1 80 ? -8.015 -4.876 -8.333 1.00 97.94 80 GLU A CA 1
ATOM 614 C C . GLU A 1 80 ? -8.153 -3.344 -8.344 1.00 97.94 80 GLU A C 1
ATOM 616 O O . GLU A 1 80 ? -7.844 -2.712 -9.353 1.00 97.94 80 GLU A O 1
ATOM 621 N N . GLU A 1 81 ? -8.539 -2.730 -7.219 1.00 98.56 81 GLU A N 1
ATOM 622 C CA . GLU A 1 81 ? -8.650 -1.272 -7.083 1.00 98.56 81 GLU A CA 1
ATOM 623 C C . GLU A 1 81 ? -7.309 -0.539 -7.228 1.00 98.56 81 GLU A C 1
ATOM 625 O O . GLU A 1 81 ? -7.283 0.632 -7.620 1.00 98.56 81 GLU A O 1
ATOM 630 N N . PHE A 1 82 ? -6.187 -1.205 -6.935 1.00 98.44 82 PHE A N 1
ATOM 631 C CA . PHE A 1 82 ? -4.859 -0.614 -7.105 1.00 98.44 82 PHE A CA 1
ATOM 632 C C . PHE A 1 82 ? -3.941 -1.403 -8.033 1.00 98.44 82 PHE A C 1
ATOM 634 O O . PHE A 1 82 ? -3.154 -0.762 -8.719 1.00 98.44 82 PHE A O 1
ATOM 641 N N . SER A 1 83 ? -4.053 -2.726 -8.138 1.00 98.25 83 SER A N 1
ATOM 642 C CA . SER A 1 83 ? -3.230 -3.532 -9.046 1.00 98.25 83 SER A CA 1
ATOM 643 C C . SER A 1 83 ? -4.028 -4.671 -9.697 1.00 98.25 83 SER A C 1
ATOM 645 O O . SER A 1 83 ? -4.123 -5.773 -9.150 1.00 98.25 83 SER A O 1
ATOM 647 N N . PRO A 1 84 ? -4.593 -4.445 -10.897 1.00 97.56 84 PRO A N 1
ATOM 648 C CA . PRO A 1 84 ? -5.283 -5.490 -11.654 1.00 97.56 84 PRO A CA 1
ATOM 649 C C . PRO A 1 84 ? -4.376 -6.657 -12.078 1.00 97.56 84 PRO A C 1
ATOM 651 O O . PRO A 1 84 ? -4.848 -7.782 -12.228 1.00 97.56 84 PRO A O 1
ATOM 654 N N . SER A 1 85 ? -3.080 -6.421 -12.305 1.00 96.75 85 SER A N 1
ATOM 655 C CA . SER A 1 85 ? -2.118 -7.489 -12.612 1.00 96.75 85 SER A CA 1
ATOM 656 C C . SER A 1 85 ? -1.869 -8.380 -11.405 1.00 96.75 85 SER A C 1
ATOM 658 O O . SER A 1 85 ? -2.030 -9.588 -11.537 1.00 96.75 85 SER A O 1
ATOM 660 N N . ILE A 1 86 ? -1.596 -7.813 -10.225 1.00 96.69 86 ILE A N 1
ATOM 661 C CA . ILE A 1 86 ? -1.415 -8.617 -9.006 1.00 96.69 86 ILE A CA 1
ATOM 662 C C . ILE A 1 86 ? -2.713 -9.345 -8.631 1.00 96.69 86 ILE A C 1
ATOM 664 O O . ILE A 1 86 ? -2.664 -10.490 -8.193 1.00 96.69 86 ILE A O 1
ATOM 668 N N . ALA A 1 87 ? -3.883 -8.732 -8.843 1.00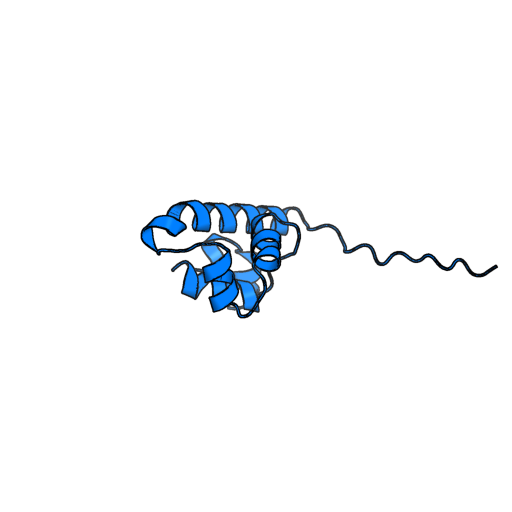 96.31 87 ALA A N 1
ATOM 669 C CA . ALA A 1 87 ? -5.161 -9.408 -8.620 1.00 96.31 87 ALA A CA 1
ATOM 670 C C . ALA A 1 87 ? -5.282 -10.703 -9.451 1.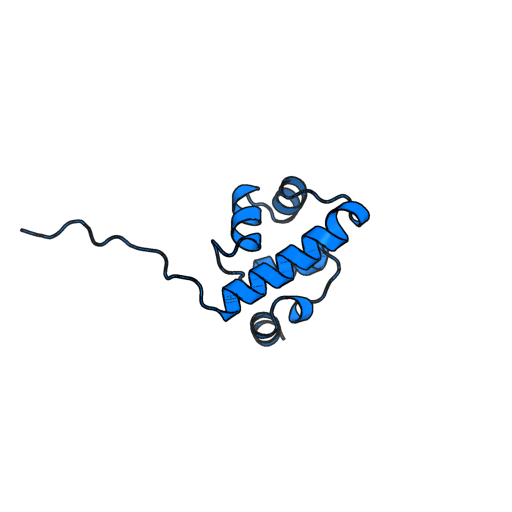00 96.31 87 ALA A C 1
ATOM 672 O O . ALA A 1 87 ? -5.683 -11.726 -8.908 1.00 96.31 87 ALA A O 1
ATOM 673 N N . ARG A 1 88 ? -4.859 -10.682 -10.725 1.00 94.88 88 ARG A N 1
ATOM 674 C CA . ARG A 1 88 ? -4.828 -11.865 -11.612 1.00 94.88 88 ARG A CA 1
ATOM 675 C C . ARG A 1 88 ? -3.786 -12.921 -11.229 1.00 94.88 88 ARG A C 1
ATOM 677 O O . ARG A 1 88 ? -3.851 -14.032 -11.732 1.00 94.88 88 ARG A O 1
ATOM 684 N N . GLU A 1 89 ? -2.786 -12.575 -10.422 1.00 90.25 89 GLU A N 1
ATOM 685 C CA . GLU A 1 89 ? -1.799 -13.544 -9.922 1.00 90.25 89 GLU A CA 1
ATOM 686 C C . GLU A 1 89 ? -2.293 -14.274 -8.666 1.00 90.25 89 GLU A C 1
ATOM 688 O O . GLU A 1 89 ? -1.837 -15.378 -8.372 1.00 90.25 89 GLU A O 1
ATOM 693 N N . ILE A 1 90 ? -3.190 -13.641 -7.904 1.00 82.56 90 ILE A N 1
ATOM 694 C CA . ILE A 1 90 ? -3.717 -14.164 -6.636 1.00 82.56 90 ILE A CA 1
ATOM 695 C C . ILE A 1 90 ? -4.975 -15.018 -6.853 1.00 82.56 90 ILE A C 1
ATOM 697 O O . ILE A 1 90 ? -5.184 -15.974 -6.102 1.00 82.56 90 ILE A O 1
ATOM 701 N N . TYR A 1 91 ? -5.806 -14.659 -7.836 1.00 69.75 91 TYR A N 1
ATOM 702 C CA . TYR A 1 91 ? -7.074 -15.316 -8.173 1.00 69.75 91 TYR A CA 1
ATOM 703 C C . TYR A 1 91 ? -6.992 -16.026 -9.521 1.00 69.75 91 TYR A C 1
ATOM 705 O O . TYR A 1 91 ? -7.527 -17.153 -9.609 1.00 69.75 91 TYR A O 1
#

Secondary structure (DSSP, 8-state):
--------PPPPPPHHHHHHHHHHHHHHHHHTTTTT--HHHHHHHHTS-HHHHHHHHTTSS---HHHHHHHHHHHT--STTT-HHHHHHH-

Foldseek 3Di:
DDDPDPDPPDDADDPLQQQLLCQLLVLCVVCCVVLVDDLQNLCVQVVHHSVVSVCSNRRVDGDALSSLVSSCVSSVHDSCSRHVPSNVVVD

pLDDT: mean 92.37, std 13.81, range [42.19, 98.88]